Protein AF-A0A4R1R9Z3-F1 (afdb_monomer_lite)

Sequence (108 aa):
MARRTIGERLARLEAQKKTLQMRLGKQERAIDTRRKILIGALVLHRLEHEGGAPFARELAAWLRTELPKFLLRDADRGLFNDIFAPQGDDRAASDGADGATHHREANR

pLDDT: mean 80.14, std 17.83, range [43.44, 98.0]

Secondary structure (DSSP, 8-state):
-----HHHHHHHHHHHHHHHHHHHHHHHHHHHHHHHHHHHHHHHHHHHH-TTSHHHHHHHHHHHHHHHHH--SHHHHGGGHHHHS--GGGGSSSSSSS----------

Structure (mmCIF, N/CA/C/O backbone):
data_AF-A0A4R1R9Z3-F1
#
_entry.id   AF-A0A4R1R9Z3-F1
#
loop_
_atom_site.group_PDB
_atom_site.id
_atom_site.type_symbol
_atom_site.label_atom_id
_atom_site.label_alt_id
_atom_site.label_comp_id
_atom_site.label_asym_id
_atom_site.label_entity_id
_atom_site.label_seq_id
_atom_site.pdbx_PDB_ins_code
_atom_site.Cartn_x
_atom_site.Cartn_y
_atom_site.Cartn_z
_atom_site.occupancy
_atom_site.B_iso_or_equiv
_atom_site.auth_seq_id
_atom_site.auth_comp_id
_atom_site.auth_asym_id
_atom_site.auth_atom_id
_atom_site.pdbx_PDB_model_num
ATOM 1 N N . MET A 1 1 ? -40.899 7.803 34.892 1.00 49.72 1 MET A N 1
ATOM 2 C CA . MET A 1 1 ? -39.745 7.609 33.983 1.00 49.72 1 MET A CA 1
ATOM 3 C C . MET A 1 1 ? -38.639 6.900 34.751 1.00 49.72 1 MET A C 1
ATOM 5 O O . MET A 1 1 ? -37.992 7.532 35.576 1.00 49.72 1 MET A O 1
ATOM 9 N N . ALA A 1 2 ? -38.492 5.583 34.578 1.00 55.53 2 ALA A N 1
ATOM 10 C CA . ALA A 1 2 ? -37.537 4.788 35.351 1.00 55.53 2 ALA A CA 1
ATOM 11 C C . ALA A 1 2 ? -36.099 5.280 35.107 1.00 55.53 2 ALA A C 1
ATOM 13 O O . ALA A 1 2 ? -35.621 5.329 33.970 1.00 55.53 2 ALA A O 1
ATOM 14 N N . ARG A 1 3 ? -35.422 5.699 36.179 1.00 64.62 3 ARG A N 1
ATOM 15 C CA . ARG A 1 3 ? -34.025 6.136 36.145 1.00 64.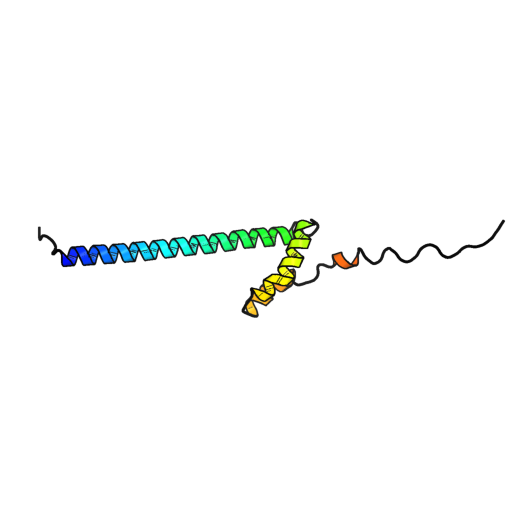62 3 ARG A CA 1
ATOM 16 C C . ARG A 1 3 ? -33.178 4.884 35.908 1.00 64.62 3 ARG A C 1
ATOM 18 O O . ARG A 1 3 ? -33.137 4.018 36.773 1.00 64.62 3 ARG A O 1
ATOM 25 N N . ARG A 1 4 ? -32.560 4.770 34.727 1.00 69.81 4 ARG A N 1
ATOM 26 C CA . ARG A 1 4 ? -31.685 3.633 34.387 1.00 69.81 4 ARG A CA 1
ATOM 27 C C . ARG A 1 4 ? -30.632 3.430 35.466 1.00 69.81 4 ARG A C 1
ATOM 29 O O . ARG A 1 4 ? -30.061 4.413 35.955 1.00 69.81 4 ARG A O 1
ATOM 36 N N . THR A 1 5 ? -30.367 2.172 35.798 1.00 84.56 5 THR A N 1
ATOM 37 C CA . THR A 1 5 ? -29.352 1.832 36.796 1.00 84.56 5 THR A CA 1
ATOM 38 C C . THR A 1 5 ? -27.972 2.264 36.290 1.00 84.56 5 THR A C 1
ATOM 40 O O . THR A 1 5 ? -27.738 2.419 35.086 1.00 84.56 5 THR A O 1
ATOM 43 N N . ILE A 1 6 ? -27.034 2.510 37.204 1.00 83.12 6 ILE A N 1
ATOM 44 C CA . ILE A 1 6 ? -25.674 2.930 36.833 1.00 83.12 6 ILE A CA 1
ATOM 45 C C . ILE A 1 6 ? -25.011 1.871 35.933 1.00 83.12 6 ILE A C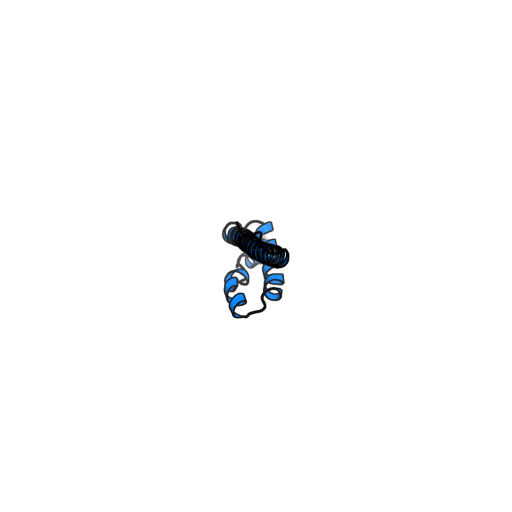 1
ATOM 47 O O . ILE A 1 6 ? -24.357 2.237 34.958 1.00 83.12 6 ILE A O 1
ATOM 51 N N . GLY A 1 7 ? -25.269 0.581 36.183 1.00 87.06 7 GLY A N 1
ATOM 52 C CA . GLY A 1 7 ? -24.776 -0.527 35.357 1.00 87.06 7 GLY A CA 1
ATOM 53 C C . GLY A 1 7 ? -25.282 -0.485 33.912 1.00 87.06 7 GLY A C 1
ATOM 54 O O . GLY A 1 7 ? -24.490 -0.598 32.981 1.00 87.06 7 GLY A O 1
ATOM 55 N N . GLU A 1 8 ? -26.573 -0.217 33.694 1.00 87.50 8 GLU A N 1
ATOM 56 C CA . GLU A 1 8 ? -27.135 -0.069 32.340 1.00 87.50 8 GLU A CA 1
ATOM 57 C C . GLU A 1 8 ? -26.540 1.126 31.585 1.00 87.50 8 GLU A C 1
ATOM 59 O O . GLU A 1 8 ? -26.348 1.083 30.366 1.00 87.50 8 GLU A O 1
ATOM 64 N N . ARG A 1 9 ? -26.247 2.221 32.298 1.00 87.19 9 ARG A N 1
ATOM 65 C CA . ARG A 1 9 ? -25.589 3.395 31.706 1.00 87.19 9 ARG A CA 1
ATOM 66 C C . ARG A 1 9 ? -24.140 3.082 31.335 1.00 87.19 9 ARG A C 1
ATOM 68 O O . ARG A 1 9 ? -23.721 3.483 30.250 1.00 87.19 9 ARG A O 1
ATOM 75 N N . LEU A 1 10 ? -23.417 2.344 32.178 1.00 91.81 10 LEU A N 1
ATOM 76 C CA . LEU A 1 10 ? -22.044 1.915 31.910 1.00 91.81 10 LEU A CA 1
ATOM 77 C C . LEU A 1 10 ? -21.982 1.002 30.676 1.00 91.81 10 LEU A C 1
ATOM 79 O O . LEU A 1 10 ? -21.260 1.297 29.727 1.00 91.81 10 LEU A O 1
ATOM 83 N N . ALA A 1 11 ? -22.838 -0.024 30.629 1.00 92.25 11 ALA A N 1
ATOM 84 C CA . ALA A 1 11 ? -22.925 -0.955 29.505 1.00 92.25 11 ALA A CA 1
ATOM 85 C C . ALA A 1 11 ? -23.254 -0.238 28.182 1.00 92.25 11 ALA A C 1
ATOM 87 O O . ALA A 1 11 ? -22.683 -0.541 27.132 1.00 92.25 11 ALA A O 1
ATOM 88 N N . ARG A 1 12 ? -24.137 0.772 28.222 1.00 91.56 12 ARG A N 1
ATOM 89 C CA . ARG A 1 12 ? -24.452 1.597 27.047 1.00 91.56 12 ARG A CA 1
ATOM 90 C C . ARG A 1 12 ? -23.247 2.406 26.568 1.00 91.56 12 ARG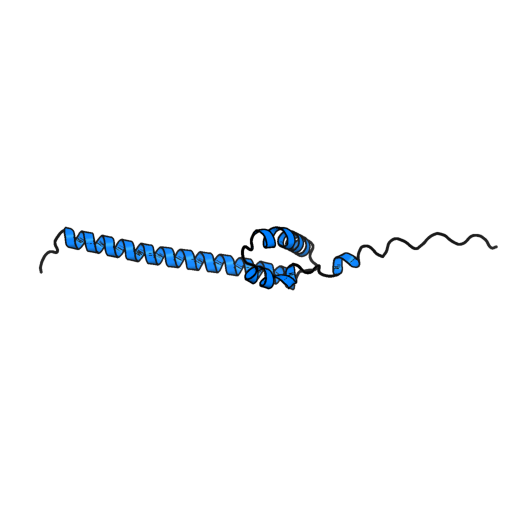 A C 1
ATOM 92 O O . ARG A 1 12 ? -23.022 2.479 25.361 1.00 91.56 12 ARG A O 1
ATOM 99 N N . LEU A 1 13 ? -22.500 3.026 27.480 1.00 95.12 13 LEU A N 1
ATOM 100 C CA . LEU A 1 13 ? -21.311 3.806 27.128 1.00 95.12 13 LEU A CA 1
ATOM 101 C C . LEU A 1 13 ? -20.211 2.914 26.545 1.00 95.12 13 LEU A C 1
ATOM 103 O O . LEU A 1 13 ? -19.599 3.278 25.543 1.00 95.12 13 LEU A O 1
ATOM 107 N N . GLU A 1 14 ? -20.009 1.718 27.095 1.00 94.38 14 GLU A N 1
ATOM 108 C CA . GLU A 1 14 ? -19.066 0.741 26.543 1.00 94.38 14 GLU A CA 1
ATOM 109 C C . GLU A 1 14 ? -19.466 0.274 25.141 1.00 94.38 14 GLU A C 1
ATOM 111 O O . GLU A 1 14 ? -18.625 0.229 24.239 1.00 94.38 14 GLU A O 1
ATOM 116 N N . ALA A 1 15 ? -20.751 -0.015 24.917 1.00 94.50 15 ALA A N 1
ATOM 117 C CA . ALA A 1 15 ? -21.261 -0.380 23.597 1.00 94.50 15 ALA A CA 1
ATOM 118 C C . ALA A 1 15 ? -21.081 0.758 22.574 1.00 94.50 15 ALA A C 1
ATOM 120 O O . ALA A 1 15 ? -20.681 0.522 21.428 1.00 94.50 15 ALA A O 1
ATOM 121 N N . GLN A 1 16 ? -21.319 2.006 22.989 1.00 94.25 16 GLN A N 1
ATOM 122 C CA . GLN A 1 16 ? -21.085 3.186 22.153 1.00 94.25 16 GLN A CA 1
ATOM 123 C C . GLN A 1 16 ? -19.600 3.366 21.831 1.00 94.25 16 GLN A C 1
ATOM 125 O O . GLN A 1 16 ? -19.257 3.555 20.664 1.00 94.25 16 GLN A O 1
ATOM 130 N N . LYS A 1 17 ? -18.711 3.227 22.823 1.00 96.06 17 LYS A N 1
ATOM 131 C CA . LYS A 1 17 ? -17.257 3.277 22.624 1.00 96.06 17 LYS A CA 1
ATOM 132 C C . LYS A 1 17 ? -16.798 2.226 21.616 1.00 96.06 17 LYS A C 1
ATOM 134 O O . LYS A 1 17 ? -16.129 2.580 20.649 1.00 96.06 17 LYS A O 1
ATOM 139 N N . LYS A 1 18 ? -17.203 0.962 21.789 1.00 95.88 18 LYS A N 1
ATOM 140 C CA . LYS A 1 18 ? -16.869 -0.127 20.852 1.00 95.88 18 LYS A CA 1
ATOM 141 C C . LYS A 1 18 ? -17.344 0.193 19.434 1.00 95.88 18 LYS A C 1
ATOM 143 O O . LYS A 1 18 ? -16.598 0.020 18.476 1.00 95.88 18 LYS A O 1
ATOM 148 N N . THR A 1 19 ? -18.557 0.728 19.297 1.00 95.88 19 THR A N 1
ATOM 149 C CA . THR A 1 19 ? -19.109 1.129 17.993 1.00 95.88 19 THR A CA 1
ATOM 150 C C . THR A 1 19 ? -18.277 2.224 17.328 1.00 95.88 19 THR A C 1
ATOM 152 O O . THR A 1 19 ? -17.966 2.125 16.141 1.00 95.88 19 THR A O 1
ATOM 155 N N . LEU A 1 20 ? -17.891 3.258 18.079 1.00 96.38 20 LEU A N 1
ATOM 156 C CA . LEU A 1 20 ? -17.054 4.342 17.564 1.00 96.38 20 LEU A CA 1
ATOM 157 C C . LEU A 1 20 ? -15.657 3.844 17.176 1.00 96.38 20 LEU A C 1
ATOM 159 O O . LEU A 1 20 ? -15.180 4.188 16.100 1.00 96.38 20 LEU A O 1
ATOM 163 N N . GLN A 1 21 ? -15.046 2.974 17.982 1.00 96.12 21 GLN A N 1
ATOM 164 C CA . GLN A 1 21 ? -13.745 2.371 17.675 1.00 96.12 21 GLN A CA 1
ATOM 165 C C . GLN A 1 21 ? -13.785 1.532 16.392 1.00 96.12 21 GLN A C 1
ATOM 167 O O . GLN A 1 21 ? -12.903 1.657 15.546 1.00 96.12 21 GLN A O 1
ATOM 172 N N . MET A 1 22 ? -14.834 0.727 16.194 1.00 96.69 22 MET A N 1
ATOM 173 C CA . MET A 1 22 ? -15.003 -0.038 14.954 1.00 96.69 22 MET A CA 1
ATOM 174 C C . MET A 1 22 ? -15.153 0.870 13.729 1.00 96.69 22 MET A C 1
ATOM 176 O O . MET A 1 22 ? -14.594 0.580 12.669 1.00 96.69 22 MET A O 1
ATOM 180 N N . ARG A 1 23 ? -15.899 1.975 13.861 1.00 96.31 23 ARG A N 1
ATOM 181 C CA . ARG A 1 23 ? -16.067 2.960 12.782 1.00 96.31 23 ARG A CA 1
ATOM 182 C C . ARG A 1 23 ? -14.754 3.660 12.450 1.00 96.31 23 ARG A C 1
ATOM 184 O O . ARG A 1 23 ? -14.429 3.762 11.271 1.00 96.31 23 ARG A O 1
ATOM 191 N N . LEU A 1 24 ? -14.002 4.070 13.469 1.00 96.62 24 LEU A N 1
ATOM 192 C CA . LEU A 1 24 ? -12.689 4.682 13.296 1.00 96.62 24 LEU A CA 1
ATOM 193 C C . LEU A 1 24 ? -11.732 3.725 12.576 1.00 96.62 24 LEU A C 1
ATOM 195 O O . LEU A 1 24 ? -11.217 4.069 11.520 1.00 96.62 24 LEU A O 1
ATOM 199 N N . GLY A 1 25 ? -11.615 2.477 13.041 1.00 96.62 25 GLY A N 1
ATOM 200 C CA . GLY A 1 25 ? -10.754 1.487 12.389 1.00 96.62 25 GLY A CA 1
ATOM 201 C C . GLY A 1 25 ? -11.165 1.175 10.943 1.00 96.62 25 GLY A C 1
ATOM 202 O O . GLY A 1 25 ? -10.319 0.890 10.097 1.00 96.62 25 GLY A O 1
ATOM 203 N N . LYS A 1 26 ? -12.463 1.253 10.610 1.00 96.44 26 LYS A N 1
ATOM 204 C CA . LYS A 1 26 ? -12.926 1.145 9.215 1.00 96.44 26 LYS A CA 1
ATOM 205 C C . LYS A 1 26 ? -12.476 2.346 8.379 1.00 96.44 26 LYS A C 1
ATOM 207 O O . LYS A 1 26 ? -12.059 2.155 7.240 1.00 96.44 26 LYS A O 1
ATOM 212 N N . GLN A 1 27 ? -12.569 3.556 8.927 1.00 96.50 27 GLN A N 1
ATOM 213 C CA . GLN A 1 27 ? -12.139 4.778 8.252 1.00 96.50 27 GLN A CA 1
ATOM 214 C C . GLN A 1 27 ? -10.626 4.783 8.015 1.00 96.50 27 GLN A C 1
ATOM 216 O O . GLN A 1 27 ? -10.194 5.073 6.904 1.00 96.50 27 GLN A O 1
ATOM 221 N N . GLU A 1 28 ? -9.836 4.395 9.013 1.00 97.25 28 GLU A N 1
ATOM 222 C CA . GLU A 1 28 ? -8.377 4.296 8.906 1.00 97.25 28 GLU A CA 1
ATOM 223 C C . GLU A 1 28 ? -7.962 3.319 7.806 1.00 97.25 28 GLU A C 1
ATOM 225 O O . GLU A 1 28 ? -7.166 3.676 6.941 1.00 97.25 28 GLU A O 1
ATOM 230 N N . ARG A 1 29 ? -8.571 2.124 7.758 1.00 96.44 29 ARG A N 1
ATOM 231 C CA . ARG A 1 29 ? -8.326 1.165 6.669 1.00 96.44 29 ARG A CA 1
ATOM 232 C C . ARG A 1 29 ? -8.725 1.722 5.305 1.00 96.44 29 ARG A C 1
ATOM 234 O O . ARG A 1 29 ? -7.983 1.546 4.348 1.00 96.44 29 ARG A O 1
ATOM 241 N N . ALA A 1 30 ? -9.860 2.416 5.203 1.00 97.00 30 ALA A N 1
ATOM 242 C CA . ALA A 1 30 ? -10.287 3.024 3.943 1.00 97.00 30 ALA A CA 1
ATOM 243 C C . ALA A 1 30 ? -9.304 4.106 3.459 1.00 97.00 30 ALA A C 1
ATOM 245 O O . ALA A 1 30 ? -8.995 4.173 2.269 1.00 97.00 30 ALA A O 1
ATOM 246 N N . ILE A 1 31 ? -8.789 4.929 4.377 1.00 96.25 31 ILE A N 1
ATOM 247 C CA . ILE A 1 31 ? -7.775 5.947 4.080 1.00 96.25 31 ILE A CA 1
ATOM 248 C C . ILE A 1 31 ? -6.462 5.285 3.655 1.00 96.25 31 ILE A C 1
ATOM 250 O O . ILE A 1 31 ? -5.893 5.679 2.639 1.00 96.25 31 ILE A O 1
ATOM 254 N N . ASP A 1 32 ? -6.003 4.268 4.384 1.00 97.81 32 ASP A N 1
ATOM 255 C CA . ASP A 1 32 ? -4.776 3.531 4.073 1.00 97.81 32 ASP A CA 1
ATOM 256 C C . ASP A 1 32 ? -4.848 2.860 2.693 1.00 97.81 32 ASP A C 1
ATOM 258 O O . ASP A 1 32 ? -3.963 3.056 1.858 1.00 97.81 32 ASP A O 1
ATOM 262 N N . THR A 1 33 ? -5.949 2.162 2.394 1.00 97.69 33 THR A N 1
ATOM 263 C CA . THR A 1 33 ? -6.196 1.583 1.068 1.00 97.69 33 THR A CA 1
ATOM 264 C C . THR A 1 33 ? -6.185 2.658 -0.016 1.00 97.69 33 THR A C 1
ATOM 266 O O . THR A 1 33 ? -5.503 2.496 -1.027 1.00 97.69 33 THR A O 1
ATOM 269 N N . ARG A 1 34 ? -6.876 3.789 0.193 1.00 97.25 34 ARG A N 1
ATOM 270 C CA . ARG A 1 34 ? -6.906 4.883 -0.788 1.00 97.25 34 ARG A CA 1
ATOM 271 C C . ARG A 1 34 ? -5.515 5.469 -1.027 1.00 97.25 34 ARG A C 1
ATOM 273 O O . ARG A 1 34 ? -5.154 5.706 -2.174 1.00 97.25 34 ARG A O 1
ATOM 280 N N . ARG A 1 35 ? -4.725 5.675 0.029 1.00 98.00 35 ARG A N 1
ATOM 281 C CA . ARG A 1 35 ? -3.352 6.184 -0.074 1.00 98.00 35 ARG A CA 1
ATOM 282 C C . ARG A 1 35 ? -2.468 5.236 -0.883 1.00 98.00 35 ARG A C 1
ATOM 284 O O . ARG A 1 35 ? -1.775 5.693 -1.787 1.00 98.00 35 ARG A O 1
ATOM 291 N N . LYS A 1 36 ? -2.520 3.934 -0.589 1.00 96.50 36 LYS A N 1
ATOM 292 C CA . LYS A 1 36 ? -1.745 2.908 -1.303 1.00 96.50 36 LYS A CA 1
ATOM 293 C C . LYS A 1 36 ? -2.113 2.847 -2.785 1.00 96.50 36 LYS A C 1
ATOM 295 O O . LYS A 1 36 ? -1.218 2.856 -3.623 1.00 96.50 36 LYS A O 1
ATOM 300 N N . ILE A 1 37 ? -3.409 2.867 -3.102 1.00 96.69 37 ILE A N 1
ATOM 301 C CA . ILE A 1 37 ? -3.898 2.861 -4.488 1.00 96.69 37 ILE A CA 1
ATOM 302 C C . ILE A 1 37 ? -3.427 4.103 -5.245 1.00 96.69 37 ILE A C 1
ATOM 304 O O . ILE A 1 37 ? -2.913 3.973 -6.349 1.00 96.69 37 ILE A O 1
ATOM 308 N N . LEU A 1 38 ? -3.573 5.299 -4.664 1.00 97.19 38 LEU A N 1
ATOM 309 C CA . LEU A 1 38 ? -3.197 6.545 -5.342 1.00 97.19 38 LEU A CA 1
ATOM 310 C C . LEU A 1 38 ? -1.693 6.625 -5.619 1.00 97.19 38 LEU A C 1
ATOM 312 O O . LEU A 1 38 ? -1.299 7.036 -6.706 1.00 97.19 38 LEU A O 1
ATOM 316 N N . ILE A 1 39 ? -0.860 6.211 -4.659 1.00 96.31 39 ILE A N 1
ATOM 317 C CA . ILE A 1 39 ? 0.594 6.160 -4.858 1.00 96.31 39 ILE A CA 1
ATOM 318 C C . ILE A 1 39 ? 0.941 5.138 -5.944 1.00 96.31 39 ILE A C 1
ATOM 320 O O . ILE A 1 39 ? 1.705 5.460 -6.849 1.00 96.31 39 ILE A O 1
ATOM 324 N N . GLY A 1 40 ? 0.354 3.939 -5.893 1.00 93.50 40 GLY A N 1
ATOM 325 C CA . GLY A 1 40 ? 0.574 2.911 -6.910 1.00 93.50 40 GLY A CA 1
ATOM 326 C C . GLY A 1 40 ? 0.188 3.386 -8.312 1.00 93.50 40 GLY A C 1
ATOM 327 O O . GLY A 1 40 ? 0.993 3.291 -9.230 1.00 93.50 40 GLY A O 1
ATOM 328 N N . ALA A 1 41 ? -1.000 3.976 -8.464 1.00 94.56 41 ALA A N 1
ATOM 329 C CA . ALA A 1 41 ? -1.480 4.500 -9.742 1.00 94.56 41 ALA A CA 1
ATOM 330 C C . ALA A 1 41 ? -0.570 5.603 -10.307 1.00 94.56 41 ALA A C 1
ATOM 332 O O . ALA A 1 41 ? -0.290 5.609 -11.502 1.00 94.56 41 ALA A O 1
ATOM 333 N N . LEU A 1 42 ? -0.068 6.506 -9.455 1.00 93.38 42 LEU A N 1
ATOM 334 C CA . LEU A 1 42 ? 0.880 7.542 -9.870 1.00 93.38 42 LEU A CA 1
ATOM 335 C C . LEU A 1 42 ? 2.192 6.940 -10.391 1.00 93.38 42 LEU A C 1
ATOM 337 O O . LEU A 1 42 ? 2.703 7.381 -11.418 1.00 93.38 42 LEU A O 1
ATOM 341 N N . VAL A 1 43 ? 2.737 5.946 -9.684 1.00 91.81 43 VAL A N 1
ATOM 342 C CA . VAL A 1 43 ? 3.980 5.272 -10.083 1.00 91.81 43 VAL A CA 1
ATOM 343 C C . VAL A 1 43 ? 3.799 4.553 -11.418 1.00 91.81 43 VAL A C 1
ATOM 345 O O . VAL A 1 43 ? 4.617 4.749 -12.312 1.00 91.81 43 VAL A O 1
ATOM 348 N N . LEU A 1 44 ? 2.716 3.788 -11.584 1.00 90.00 44 LEU A N 1
ATOM 349 C CA . LEU A 1 44 ? 2.419 3.089 -12.839 1.00 90.00 44 LEU A CA 1
ATOM 350 C C . LEU A 1 44 ? 2.276 4.070 -14.007 1.00 90.00 44 LEU A C 1
ATOM 352 O O . LEU A 1 44 ? 2.954 3.922 -15.018 1.00 90.00 44 LEU A O 1
ATOM 356 N N . HIS A 1 45 ? 1.501 5.142 -13.820 1.00 90.12 45 HIS A N 1
ATOM 357 C CA . HIS A 1 45 ? 1.343 6.185 -14.832 1.00 90.12 45 HIS A CA 1
ATOM 358 C C . HIS A 1 45 ? 2.693 6.789 -15.253 1.00 90.12 45 HIS A C 1
ATOM 360 O O . HIS A 1 45 ? 2.924 7.023 -16.439 1.00 90.12 45 HIS A O 1
ATOM 366 N N . ARG A 1 46 ? 3.599 7.034 -14.295 1.00 88.25 46 ARG A N 1
ATOM 367 C CA . ARG A 1 46 ? 4.946 7.565 -14.560 1.00 88.25 46 ARG A CA 1
ATOM 368 C C . ARG A 1 46 ? 5.778 6.600 -15.407 1.00 88.25 46 ARG A C 1
ATOM 370 O O . ARG A 1 46 ? 6.444 7.041 -16.337 1.00 88.25 46 ARG A O 1
ATOM 377 N N . LEU A 1 47 ? 5.743 5.307 -15.088 1.00 86.00 47 LEU A N 1
ATOM 378 C CA . LEU A 1 47 ? 6.481 4.282 -15.831 1.00 86.00 47 LEU A CA 1
ATOM 379 C C . LEU A 1 47 ? 5.966 4.136 -17.268 1.00 86.00 47 LEU A C 1
ATOM 381 O O . LEU A 1 47 ? 6.768 3.978 -18.182 1.00 86.00 47 LEU A O 1
ATOM 385 N N . GLU A 1 48 ? 4.650 4.229 -17.462 1.00 85.31 48 GLU A N 1
ATOM 386 C CA . GLU A 1 48 ? 4.007 4.118 -18.776 1.00 85.31 48 GLU A CA 1
ATOM 387 C C . GLU A 1 48 ? 4.256 5.344 -19.668 1.00 85.31 48 GLU A C 1
ATOM 389 O O . GLU A 1 48 ? 4.582 5.197 -20.843 1.00 85.31 48 GLU A O 1
ATOM 394 N N . HIS A 1 49 ? 4.107 6.557 -19.126 1.00 81.44 49 HIS A N 1
ATOM 395 C CA . HIS A 1 49 ? 4.051 7.784 -19.935 1.00 81.44 49 HIS A CA 1
ATOM 396 C C . HIS A 1 49 ? 5.368 8.565 -19.960 1.00 81.44 49 HIS A C 1
ATOM 398 O O . HIS A 1 49 ? 5.576 9.394 -20.843 1.00 81.44 49 HIS A O 1
ATOM 404 N N . GLU A 1 50 ? 6.264 8.322 -19.002 1.00 77.88 50 GLU A N 1
ATOM 405 C CA . GLU A 1 50 ? 7.527 9.051 -18.874 1.00 77.88 50 GLU A CA 1
ATOM 406 C C . GLU A 1 50 ? 8.756 8.137 -18.949 1.00 77.88 50 GLU A C 1
ATOM 408 O O . GLU A 1 50 ? 9.830 8.546 -18.521 1.00 77.88 50 GLU A O 1
ATOM 413 N N . GLY A 1 51 ? 8.648 6.925 -19.510 1.00 64.56 51 GLY A N 1
ATOM 414 C CA . GLY A 1 51 ? 9.736 5.928 -19.547 1.00 64.56 51 GLY A CA 1
ATOM 415 C C . GLY A 1 51 ? 11.075 6.424 -20.130 1.00 64.56 51 GLY A C 1
ATOM 416 O O . GLY A 1 51 ? 12.137 5.922 -19.767 1.00 64.56 51 GLY A O 1
ATOM 417 N N . GLY A 1 52 ? 11.051 7.471 -20.962 1.00 67.12 52 GLY A N 1
ATOM 418 C CA . GLY A 1 52 ? 12.245 8.140 -21.496 1.00 67.12 52 GLY A CA 1
ATOM 419 C C . GLY A 1 52 ? 12.892 9.185 -20.570 1.00 67.12 52 GLY A C 1
ATOM 420 O O . GLY A 1 52 ? 13.989 9.668 -20.867 1.00 67.12 52 GLY A O 1
ATOM 421 N N . ALA A 1 53 ? 12.262 9.551 -19.453 1.00 81.50 53 ALA A N 1
ATOM 422 C CA . ALA A 1 53 ? 12.808 10.499 -18.487 1.00 81.50 53 ALA A CA 1
ATOM 423 C C . ALA A 1 53 ? 13.825 9.807 -17.553 1.00 81.50 53 ALA A C 1
ATOM 425 O O . ALA A 1 53 ? 13.562 8.694 -17.089 1.00 81.50 53 ALA A O 1
ATOM 426 N N . PRO A 1 54 ? 14.956 10.457 -17.201 1.00 83.00 54 PRO A N 1
ATOM 427 C CA . PRO A 1 54 ? 15.986 9.863 -16.339 1.00 83.00 54 PRO A CA 1
ATOM 428 C C . PRO A 1 54 ? 15.434 9.292 -15.027 1.00 83.00 54 PRO A C 1
ATOM 430 O O . PRO A 1 54 ? 15.710 8.148 -14.679 1.00 83.00 54 PRO A O 1
ATOM 433 N N . PHE A 1 55 ? 14.556 10.047 -14.363 1.00 83.62 55 PHE A N 1
ATOM 434 C CA . PHE A 1 55 ? 13.930 9.623 -13.113 1.00 83.62 55 PHE A CA 1
ATOM 435 C C . PHE A 1 55 ? 13.034 8.383 -13.273 1.00 83.62 55 PHE A C 1
ATOM 437 O O . PHE A 1 55 ? 13.019 7.522 -12.399 1.00 83.62 55 PHE A O 1
ATOM 444 N N . ALA A 1 56 ? 12.296 8.257 -14.381 1.00 85.00 56 ALA A N 1
ATOM 445 C CA . ALA A 1 56 ? 11.437 7.096 -14.611 1.00 85.00 56 ALA A CA 1
ATOM 446 C C . ALA A 1 56 ? 12.262 5.820 -14.838 1.00 85.00 56 ALA A C 1
ATOM 448 O O . ALA A 1 56 ? 11.891 4.760 -14.336 1.00 85.00 56 ALA A O 1
ATOM 449 N N . ARG A 1 57 ? 13.414 5.927 -15.518 1.00 85.38 57 ARG A N 1
ATOM 450 C CA . ARG A 1 57 ? 14.360 4.812 -15.682 1.00 85.38 57 ARG A CA 1
ATOM 451 C C . ARG A 1 57 ? 14.973 4.374 -14.355 1.00 85.38 57 ARG A C 1
ATOM 453 O O . ARG A 1 57 ? 14.980 3.180 -14.060 1.00 85.38 57 ARG A O 1
ATOM 460 N N . GLU A 1 58 ? 15.441 5.321 -13.543 1.00 88.81 58 GLU A N 1
ATOM 461 C CA . GLU A 1 58 ? 15.979 5.035 -12.205 1.00 88.81 58 GLU A CA 1
ATOM 462 C C . GLU A 1 58 ? 14.924 4.382 -11.305 1.00 88.81 58 GLU A C 1
ATOM 464 O O . GLU A 1 58 ? 15.193 3.373 -10.650 1.00 88.81 58 GLU A O 1
ATOM 469 N N . LEU A 1 59 ? 13.694 4.903 -11.330 1.00 89.75 59 LEU A N 1
ATOM 470 C CA . LEU A 1 59 ? 12.568 4.342 -10.592 1.00 89.75 59 LEU A CA 1
ATOM 471 C C . LEU A 1 59 ? 12.232 2.919 -11.055 1.00 89.75 59 LEU A C 1
ATOM 473 O O . LEU A 1 59 ? 12.014 2.043 -10.219 1.00 89.75 59 LEU A O 1
ATOM 477 N N . ALA A 1 60 ? 12.223 2.666 -12.367 1.00 87.94 60 ALA A N 1
ATOM 478 C CA . ALA A 1 60 ? 12.007 1.333 -12.920 1.00 87.94 60 ALA A CA 1
ATOM 479 C C . ALA A 1 60 ? 13.104 0.355 -12.474 1.00 87.94 60 ALA A C 1
ATOM 481 O O . ALA A 1 60 ? 12.803 -0.752 -12.030 1.00 87.94 60 ALA A O 1
ATOM 482 N N . ALA A 1 61 ? 14.376 0.760 -12.540 1.00 89.56 61 ALA A N 1
ATOM 483 C CA . ALA A 1 61 ? 15.504 -0.056 -12.094 1.00 89.56 61 ALA A CA 1
ATOM 484 C C . ALA A 1 61 ? 15.419 -0.389 -10.594 1.00 89.56 61 ALA A C 1
ATOM 486 O O . ALA A 1 61 ? 15.602 -1.543 -10.192 1.00 89.56 61 ALA A O 1
ATOM 487 N N . TRP A 1 62 ? 15.069 0.602 -9.770 1.00 92.31 62 TRP A N 1
ATOM 488 C CA . TRP A 1 62 ? 14.841 0.404 -8.342 1.00 92.31 62 TRP A CA 1
ATOM 489 C C . TRP A 1 62 ? 13.673 -0.561 -8.078 1.00 92.31 62 TRP A C 1
ATOM 491 O O . TRP A 1 62 ? 13.824 -1.512 -7.308 1.00 92.31 62 TRP A O 1
ATOM 501 N N . LEU A 1 63 ? 12.539 -0.400 -8.772 1.00 91.25 63 LEU A N 1
ATOM 502 C CA . LEU A 1 63 ? 11.374 -1.282 -8.633 1.00 91.25 63 LEU A CA 1
ATOM 503 C C . LEU A 1 63 ? 11.682 -2.727 -9.023 1.00 91.25 63 LEU A C 1
ATOM 505 O O . LEU A 1 63 ? 11.283 -3.636 -8.302 1.00 91.25 63 LEU A O 1
ATOM 509 N N . ARG A 1 64 ? 12.437 -2.963 -10.100 1.00 89.75 64 ARG A N 1
ATOM 510 C CA . ARG A 1 64 ? 12.865 -4.321 -10.482 1.00 89.75 64 ARG A CA 1
ATOM 511 C C . ARG A 1 64 ? 13.679 -5.014 -9.388 1.00 89.75 64 ARG A C 1
ATOM 513 O O . ARG A 1 64 ? 13.651 -6.236 -9.300 1.00 89.75 64 ARG A O 1
ATOM 520 N N . THR A 1 65 ? 14.371 -4.246 -8.548 1.00 90.44 65 THR A N 1
ATOM 521 C CA . THR A 1 65 ? 15.201 -4.774 -7.459 1.00 90.44 65 THR A CA 1
ATOM 522 C C . THR A 1 65 ? 14.403 -4.978 -6.170 1.00 90.44 65 THR A C 1
ATOM 524 O O . THR A 1 65 ? 14.555 -6.003 -5.506 1.00 90.44 65 THR A O 1
ATOM 527 N N . GLU A 1 66 ? 13.552 -4.020 -5.797 1.00 91.88 66 GLU A N 1
ATOM 528 C CA . GLU A 1 66 ? 12.854 -4.030 -4.505 1.00 91.88 66 GLU A CA 1
ATOM 529 C C . GLU A 1 66 ? 11.478 -4.701 -4.550 1.00 91.88 66 GLU A C 1
ATOM 531 O O . GLU A 1 66 ? 11.109 -5.418 -3.617 1.00 91.88 66 GLU A O 1
ATOM 536 N N . LEU A 1 67 ? 10.718 -4.534 -5.636 1.00 90.12 67 LEU A N 1
ATOM 537 C CA . LEU A 1 67 ? 9.361 -5.071 -5.744 1.00 90.12 67 LEU A CA 1
ATOM 538 C C . LEU A 1 67 ? 9.318 -6.608 -5.600 1.00 90.12 67 LEU A C 1
ATOM 540 O O . LEU A 1 67 ? 8.474 -7.088 -4.844 1.00 90.12 67 LEU A O 1
ATOM 544 N N . PRO A 1 68 ? 10.240 -7.405 -6.182 1.00 88.12 68 PRO A N 1
ATOM 545 C CA . PRO A 1 68 ? 10.250 -8.855 -5.968 1.00 88.12 68 PRO A CA 1
ATOM 546 C C . PRO A 1 68 ? 10.476 -9.268 -4.509 1.00 88.12 68 PRO A C 1
ATOM 548 O O . PRO A 1 68 ? 9.960 -10.299 -4.087 1.00 88.12 68 PRO A O 1
ATOM 551 N N . LYS A 1 69 ? 11.221 -8.469 -3.730 1.00 90.56 69 LYS A N 1
ATOM 552 C CA . LYS A 1 69 ? 11.464 -8.710 -2.295 1.00 90.56 69 LYS A CA 1
ATOM 553 C C . LYS A 1 69 ? 10.225 -8.396 -1.456 1.00 90.56 69 LYS A C 1
ATOM 555 O O . LYS A 1 69 ? 10.025 -8.988 -0.399 1.00 90.56 69 LYS A O 1
ATOM 560 N N . PHE A 1 70 ? 9.407 -7.454 -1.923 1.00 89.44 70 PHE A N 1
ATOM 561 C CA . PHE A 1 70 ? 8.166 -7.051 -1.270 1.00 89.44 70 PHE A CA 1
ATOM 562 C C . PHE A 1 70 ? 7.003 -8.014 -1.560 1.00 89.44 70 PHE A C 1
ATOM 564 O O . PHE A 1 70 ? 6.137 -8.224 -0.709 1.00 89.44 70 PHE A O 1
ATOM 571 N N . LEU A 1 71 ? 6.968 -8.611 -2.753 1.00 90.12 71 LEU A N 1
ATOM 572 C CA . LEU A 1 71 ? 5.904 -9.523 -3.165 1.00 90.12 71 LEU A CA 1
ATOM 573 C C . LEU A 1 71 ? 6.106 -10.915 -2.562 1.00 90.12 71 LEU A C 1
ATOM 575 O O . LEU A 1 71 ? 7.030 -11.645 -2.914 1.00 90.12 71 LEU A O 1
ATOM 579 N N . LEU A 1 72 ? 5.193 -11.311 -1.677 1.00 87.88 72 LEU A N 1
ATOM 580 C CA . LEU A 1 72 ? 5.250 -12.606 -0.993 1.00 87.88 72 LEU A CA 1
ATOM 581 C C . LEU A 1 72 ? 4.692 -13.754 -1.850 1.00 87.88 72 LEU A C 1
ATOM 583 O O . LEU A 1 72 ? 5.179 -14.879 -1.757 1.00 87.88 72 LEU A O 1
ATOM 587 N N . ARG A 1 73 ? 3.678 -13.488 -2.683 1.00 91.75 73 ARG A N 1
ATOM 588 C CA . ARG A 1 73 ? 2.950 -14.510 -3.454 1.00 91.75 73 ARG A CA 1
ATOM 589 C C . ARG A 1 73 ? 3.339 -14.493 -4.928 1.00 91.75 73 ARG A C 1
ATOM 591 O O . ARG A 1 73 ? 3.447 -13.427 -5.526 1.00 91.75 73 ARG A O 1
ATOM 598 N N . ASP A 1 74 ? 3.434 -15.674 -5.537 1.00 82.19 74 ASP A N 1
ATOM 599 C CA . ASP A 1 74 ? 3.691 -15.815 -6.980 1.00 82.19 74 ASP A CA 1
ATOM 600 C C . ASP A 1 74 ? 2.598 -15.191 -7.850 1.00 82.19 74 ASP A C 1
ATOM 602 O O . ASP A 1 74 ? 2.900 -14.571 -8.866 1.00 82.19 74 ASP A O 1
ATOM 606 N N . ALA A 1 75 ? 1.335 -15.297 -7.425 1.00 86.50 75 ALA A N 1
ATOM 607 C CA . ALA A 1 75 ? 0.216 -14.672 -8.127 1.00 86.50 75 ALA A CA 1
ATOM 608 C C . ALA A 1 75 ? 0.384 -13.147 -8.227 1.00 86.50 75 ALA A C 1
ATOM 610 O O . ALA A 1 75 ? 0.099 -12.569 -9.271 1.00 86.50 75 ALA A O 1
ATOM 611 N N . ASP A 1 76 ? 0.905 -12.516 -7.170 1.00 87.94 76 ASP A N 1
ATOM 612 C CA . ASP A 1 76 ? 1.127 -11.071 -7.148 1.00 87.94 76 ASP A CA 1
ATOM 613 C C . ASP A 1 76 ? 2.344 -10.694 -8.006 1.00 87.94 76 ASP A C 1
ATOM 615 O O . ASP A 1 76 ? 2.320 -9.664 -8.670 1.00 87.94 76 ASP A O 1
ATOM 619 N N . ARG A 1 77 ? 3.387 -11.542 -8.056 1.00 85.19 77 ARG A N 1
ATOM 620 C CA . ARG A 1 77 ? 4.549 -11.353 -8.949 1.00 85.19 77 ARG A CA 1
ATOM 621 C C . ARG A 1 77 ? 4.138 -11.287 -10.418 1.00 85.19 77 ARG A C 1
ATOM 623 O O . ARG A 1 77 ? 4.616 -10.414 -11.136 1.00 85.19 77 ARG A O 1
ATOM 630 N N . GLY A 1 78 ? 3.217 -12.154 -10.839 1.00 84.25 78 GLY A N 1
ATOM 631 C CA . GLY A 1 78 ? 2.732 -12.194 -12.220 1.00 84.25 78 GLY A CA 1
ATOM 632 C C . GLY A 1 78 ? 2.053 -10.904 -12.697 1.00 84.25 78 GLY A C 1
ATOM 633 O O . GLY A 1 78 ? 2.026 -10.654 -13.899 1.00 84.25 78 GLY A O 1
ATOM 634 N N . LEU A 1 79 ? 1.552 -10.068 -11.778 1.00 88.06 79 LEU A N 1
ATOM 635 C CA . LEU A 1 79 ? 0.899 -8.795 -12.108 1.00 88.06 79 LEU A CA 1
ATOM 636 C C . LEU A 1 79 ? 1.872 -7.706 -12.589 1.00 88.06 79 LEU A C 1
ATOM 638 O O . LEU A 1 79 ? 1.405 -6.715 -13.134 1.00 88.06 79 LEU A O 1
ATOM 642 N N . PHE A 1 80 ? 3.184 -7.874 -12.383 1.00 87.75 80 PHE A N 1
ATOM 643 C CA . PHE A 1 80 ? 4.204 -6.847 -12.662 1.00 87.75 80 PHE A CA 1
ATOM 644 C C . PHE A 1 80 ? 5.271 -7.305 -13.674 1.00 87.75 80 PHE A C 1
ATOM 646 O O . PHE A 1 80 ? 6.372 -6.753 -13.730 1.00 87.75 80 PHE A O 1
ATOM 653 N N . ASN A 1 81 ? 4.984 -8.349 -14.460 1.00 84.19 81 ASN A N 1
ATOM 654 C CA . ASN A 1 81 ? 5.924 -8.906 -15.444 1.00 84.19 81 ASN A CA 1
ATOM 655 C C . ASN A 1 81 ? 6.366 -7.889 -16.510 1.00 84.19 81 ASN A C 1
ATOM 657 O O . ASN A 1 81 ? 7.499 -7.938 -16.983 1.00 84.19 81 ASN A O 1
ATOM 661 N N . ASP A 1 82 ? 5.484 -6.962 -16.862 1.00 82.25 82 ASP A N 1
ATOM 662 C CA . ASP A 1 82 ? 5.728 -5.820 -17.742 1.00 82.25 82 ASP A CA 1
ATOM 663 C C . ASP A 1 82 ? 6.796 -4.862 -17.189 1.00 82.25 82 ASP A C 1
ATOM 665 O O . ASP A 1 82 ? 7.645 -4.379 -17.938 1.00 82.25 82 ASP A O 1
ATOM 669 N N . ILE A 1 83 ? 6.815 -4.648 -15.870 1.00 81.06 83 ILE A N 1
ATOM 670 C CA . ILE A 1 83 ? 7.835 -3.838 -15.191 1.00 81.06 83 ILE A CA 1
ATOM 671 C C . ILE A 1 83 ? 9.162 -4.601 -15.114 1.00 81.06 83 ILE A C 1
ATOM 673 O O . ILE A 1 83 ? 10.233 -4.006 -15.260 1.00 81.06 83 ILE A O 1
ATOM 677 N N . PHE A 1 84 ? 9.119 -5.920 -14.902 1.00 75.19 84 PHE A N 1
ATOM 678 C CA . PHE A 1 84 ? 10.320 -6.758 -14.820 1.00 75.19 84 PHE A CA 1
ATOM 679 C C . PHE A 1 84 ? 11.012 -6.977 -16.164 1.00 75.19 84 PHE A C 1
ATOM 681 O O . PHE A 1 84 ? 12.223 -7.203 -16.185 1.00 75.19 84 PHE A O 1
ATOM 688 N N . ALA A 1 85 ? 10.288 -6.870 -17.279 1.00 70.75 85 ALA A N 1
ATOM 689 C CA . ALA A 1 85 ? 10.898 -6.942 -18.593 1.00 70.75 85 ALA A CA 1
ATOM 690 C C . ALA A 1 85 ? 11.902 -5.781 -18.782 1.00 70.75 85 ALA A C 1
ATOM 692 O O . ALA A 1 85 ? 11.582 -4.617 -18.495 1.00 70.75 85 ALA A O 1
ATOM 693 N N . PRO A 1 86 ? 13.131 -6.058 -19.253 1.00 61.44 86 PRO A N 1
ATOM 694 C CA . PRO A 1 86 ? 14.033 -4.999 -19.675 1.00 61.44 86 PRO A CA 1
ATOM 695 C C . PRO A 1 86 ? 13.390 -4.288 -20.868 1.00 61.44 86 PRO A C 1
ATOM 697 O O . PRO A 1 86 ? 13.180 -4.893 -21.921 1.00 61.44 86 PRO A O 1
ATOM 700 N N . GLN A 1 87 ? 13.040 -3.013 -20.693 1.00 59.72 87 GLN A N 1
ATOM 701 C CA . GLN A 1 87 ? 12.615 -2.182 -21.815 1.00 59.72 87 GLN A CA 1
ATOM 702 C C . GLN A 1 87 ? 13.825 -2.043 -22.744 1.00 59.72 87 GLN A C 1
ATOM 704 O O . GLN A 1 87 ? 14.912 -1.694 -22.292 1.00 59.72 87 GLN A O 1
ATOM 709 N N . GLY A 1 88 ? 13.657 -2.413 -24.013 1.00 51.47 88 GLY A N 1
ATOM 710 C CA . GLY A 1 88 ? 14.736 -2.661 -24.977 1.00 51.47 88 GLY A CA 1
ATOM 711 C C . GLY A 1 88 ? 15.629 -1.471 -25.353 1.00 51.47 88 GLY A C 1
ATOM 712 O O . GLY A 1 88 ? 16.397 -1.605 -26.300 1.00 51.47 88 GLY A O 1
ATOM 713 N N . ASP A 1 89 ? 15.576 -0.355 -24.629 1.00 51.72 89 ASP A N 1
ATOM 714 C CA . ASP A 1 89 ? 16.352 0.856 -24.917 1.00 51.72 89 ASP A CA 1
ATOM 715 C C . ASP A 1 89 ? 17.780 0.843 -24.351 1.00 51.72 89 ASP A C 1
ATOM 717 O O . ASP A 1 89 ? 18.623 1.607 -24.816 1.00 51.72 89 ASP A O 1
ATOM 721 N N . ASP A 1 90 ? 18.120 -0.074 -23.440 1.00 48.50 90 ASP A N 1
ATOM 722 C CA . ASP A 1 90 ? 19.503 -0.193 -22.938 1.00 48.50 90 ASP A CA 1
ATOM 723 C C . ASP A 1 90 ? 20.475 -0.832 -23.953 1.00 48.50 90 ASP A C 1
ATOM 725 O O . ASP A 1 90 ? 21.683 -0.845 -23.725 1.00 48.50 90 ASP A O 1
ATOM 729 N N . ARG A 1 91 ? 19.991 -1.345 -25.097 1.00 43.44 91 ARG A N 1
ATOM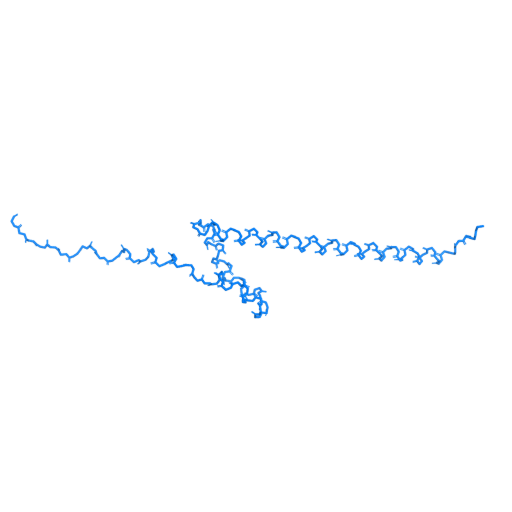 730 C CA . ARG A 1 91 ? 20.854 -1.909 -26.157 1.00 43.44 91 ARG A CA 1
ATOM 731 C C . ARG A 1 91 ? 21.232 -0.920 -27.260 1.00 43.44 91 ARG A C 1
ATOM 733 O O . ARG A 1 91 ? 22.174 -1.191 -27.995 1.00 43.44 91 ARG A O 1
ATOM 740 N N . ALA A 1 92 ? 20.550 0.219 -27.381 1.00 46.34 92 ALA A N 1
ATOM 741 C CA . ALA A 1 92 ? 20.850 1.190 -28.437 1.00 46.34 92 ALA A CA 1
ATOM 742 C C . ALA A 1 92 ? 22.037 2.115 -28.100 1.00 46.34 92 ALA A C 1
ATOM 744 O O . ALA A 1 92 ? 22.592 2.750 -28.993 1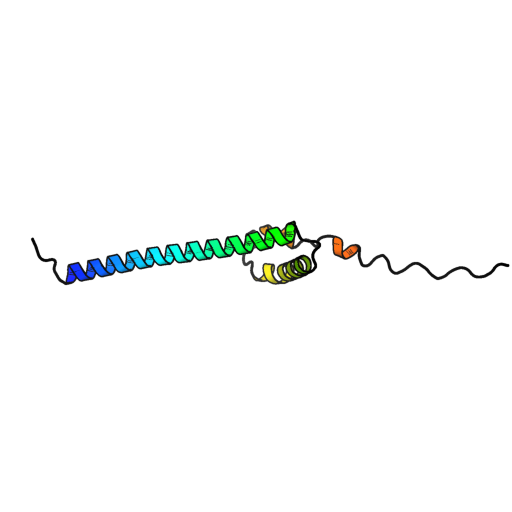.00 46.34 92 ALA A O 1
ATOM 745 N N . ALA A 1 93 ? 22.454 2.185 -26.830 1.00 52.09 93 ALA A N 1
ATOM 746 C CA . ALA A 1 93 ? 23.530 3.075 -26.387 1.00 52.09 93 ALA A CA 1
ATOM 747 C C . ALA A 1 93 ? 24.938 2.444 -26.419 1.00 52.09 93 ALA A C 1
ATOM 749 O O . ALA A 1 93 ? 25.914 3.168 -26.234 1.00 52.09 93 ALA A O 1
ATOM 750 N N . SER A 1 94 ? 25.072 1.130 -26.653 1.00 48.69 94 SER A N 1
ATOM 751 C CA . SER A 1 94 ? 26.367 0.430 -26.562 1.00 48.69 94 SER A CA 1
ATOM 752 C C . SER A 1 94 ? 26.942 -0.092 -27.883 1.00 48.69 94 SER A C 1
ATOM 754 O O . SER A 1 94 ? 28.034 -0.646 -27.849 1.00 48.69 94 SER A O 1
ATOM 756 N N . ASP A 1 95 ? 26.265 0.075 -29.027 1.00 47.97 95 ASP A N 1
ATOM 757 C CA . ASP A 1 95 ? 26.681 -0.547 -30.307 1.00 47.97 95 ASP A CA 1
ATOM 758 C C . ASP A 1 95 ? 27.175 0.460 -31.372 1.00 47.97 95 ASP A C 1
ATOM 760 O O . ASP A 1 95 ? 27.249 0.161 -32.559 1.00 47.97 95 ASP A O 1
ATOM 764 N N . GLY A 1 96 ? 27.509 1.689 -30.958 1.00 47.38 96 GLY A N 1
ATOM 765 C CA . GLY A 1 96 ? 27.903 2.785 -31.858 1.00 47.38 96 GLY A CA 1
ATOM 766 C C . GLY A 1 96 ? 29.358 3.254 -31.753 1.00 47.38 96 GLY A C 1
ATOM 767 O O . GLY A 1 96 ? 29.688 4.293 -32.321 1.00 47.38 96 GLY A O 1
ATOM 768 N N . ALA A 1 97 ? 30.218 2.555 -31.009 1.00 50.50 97 ALA A N 1
ATOM 769 C CA . ALA A 1 97 ? 31.574 3.024 -30.712 1.00 50.50 97 ALA A CA 1
ATOM 770 C C . ALA A 1 97 ? 32.645 1.939 -30.884 1.00 50.50 97 ALA A C 1
ATOM 772 O O . ALA A 1 97 ? 33.524 1.819 -30.042 1.00 50.50 97 ALA A O 1
ATOM 773 N N . ASP A 1 98 ? 32.597 1.157 -31.964 1.00 50.59 98 ASP A N 1
ATOM 774 C CA . ASP A 1 98 ? 33.783 0.403 -32.385 1.00 50.59 98 ASP A CA 1
ATOM 775 C C . ASP A 1 98 ? 33.743 0.111 -33.891 1.00 50.59 98 ASP A C 1
ATOM 777 O O . ASP A 1 98 ? 33.184 -0.885 -34.345 1.00 50.59 98 ASP A O 1
ATOM 781 N N . GLY A 1 99 ? 34.257 1.034 -34.711 1.00 50.00 99 GLY A N 1
ATOM 782 C CA . GLY A 1 99 ? 34.269 0.799 -36.157 1.00 50.00 99 GLY A CA 1
ATOM 783 C C . GLY A 1 99 ? 34.549 1.979 -37.076 1.00 50.00 99 GLY A C 1
ATOM 784 O O . GLY A 1 99 ? 33.937 2.046 -38.134 1.00 50.00 99 GLY A O 1
ATOM 785 N N . ALA A 1 100 ? 35.450 2.907 -36.741 1.00 52.19 100 ALA A N 1
ATOM 786 C CA . ALA A 1 100 ? 35.993 3.818 -37.756 1.00 52.19 100 ALA A CA 1
ATOM 787 C C . ALA A 1 100 ? 37.280 4.507 -37.293 1.00 52.19 100 ALA A C 1
ATOM 789 O O . ALA A 1 100 ? 37.207 5.621 -36.789 1.00 52.19 100 ALA A O 1
ATOM 790 N N . THR A 1 101 ? 38.453 3.885 -37.484 1.00 50.12 101 THR A N 1
ATOM 791 C CA . THR A 1 101 ? 39.653 4.523 -38.093 1.00 50.12 101 THR A CA 1
ATOM 792 C C . THR A 1 101 ? 40.866 3.579 -38.102 1.00 50.12 101 THR A C 1
ATOM 794 O O . THR A 1 101 ? 41.850 3.797 -37.413 1.00 50.12 101 THR A O 1
ATOM 797 N N . HIS A 1 102 ? 40.847 2.549 -38.953 1.00 51.94 102 HIS A N 1
ATOM 798 C CA . HIS A 1 102 ? 42.082 1.901 -39.424 1.00 51.94 102 HIS A CA 1
ATOM 799 C C . HIS A 1 102 ? 41.911 1.382 -40.860 1.00 51.94 102 HIS A C 1
ATOM 801 O O . HIS A 1 102 ? 41.658 0.204 -41.063 1.00 51.94 102 HIS A O 1
ATOM 807 N N . HIS A 1 103 ? 42.004 2.281 -41.851 1.00 47.34 103 HIS A N 1
ATOM 808 C CA . HIS A 1 103 ? 42.664 2.051 -43.153 1.00 47.34 103 HIS A CA 1
ATOM 809 C C . HIS A 1 103 ? 42.406 3.223 -44.119 1.00 47.34 103 HIS A C 1
ATOM 811 O O . HIS A 1 103 ? 41.305 3.353 -44.647 1.00 47.34 103 HIS A O 1
ATOM 817 N N . ARG A 1 104 ? 43.438 4.015 -44.439 1.00 46.00 104 ARG A N 1
ATOM 818 C CA . ARG A 1 104 ? 43.983 4.067 -45.810 1.00 46.00 104 ARG A CA 1
ATOM 819 C C . ARG A 1 104 ? 45.246 4.922 -45.884 1.00 46.00 104 ARG A C 1
ATOM 821 O O . ARG A 1 104 ? 45.219 6.146 -45.909 1.00 46.00 104 ARG A O 1
ATOM 828 N N . GLU A 1 105 ? 46.340 4.183 -45.929 1.00 46.78 105 GLU A N 1
ATOM 829 C CA . GLU A 1 105 ? 47.619 4.513 -46.536 1.00 46.78 105 GLU A CA 1
ATOM 830 C C . GLU A 1 105 ? 47.467 4.999 -47.989 1.00 46.78 105 GLU A C 1
ATOM 832 O O . GLU A 1 105 ? 46.608 4.505 -48.722 1.00 46.78 105 GLU A O 1
ATOM 837 N N . ALA A 1 106 ? 48.377 5.904 -48.364 1.00 47.94 106 ALA A N 1
ATOM 838 C CA . ALA A 1 106 ? 48.979 6.101 -49.685 1.00 47.94 106 ALA A CA 1
ATOM 839 C C . ALA A 1 106 ? 48.059 6.249 -50.914 1.00 47.94 106 ALA A C 1
ATOM 841 O O . ALA A 1 106 ? 47.545 5.256 -51.418 1.00 47.94 106 ALA A O 1
ATOM 842 N N . ASN A 1 107 ? 48.001 7.458 -51.500 1.00 49.19 107 ASN A N 1
ATOM 843 C CA . ASN A 1 107 ? 48.396 7.704 -52.903 1.00 49.19 107 ASN A CA 1
ATOM 844 C C . ASN A 1 107 ? 48.314 9.204 -53.280 1.00 49.19 107 ASN A C 1
ATOM 846 O O . ASN A 1 107 ? 47.251 9.796 -53.116 1.00 49.19 107 ASN A O 1
ATOM 850 N N . ARG A 1 108 ? 49.390 9.701 -53.911 1.00 49.22 108 ARG A N 1
ATOM 851 C CA . ARG A 1 108 ? 49.562 10.947 -54.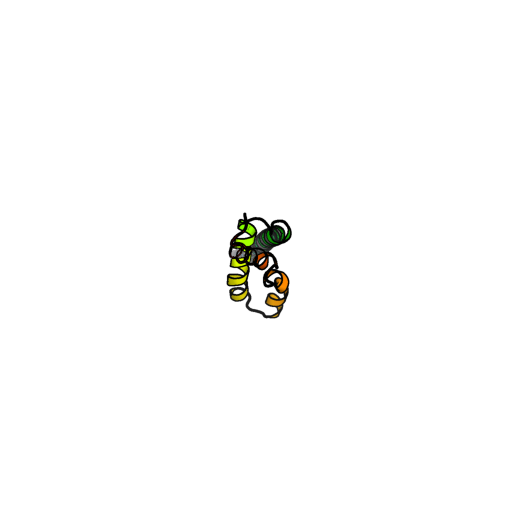698 1.00 49.22 108 ARG A CA 1
ATOM 852 C C . ARG A 1 108 ? 49.517 12.307 -54.009 1.00 49.22 108 ARG A C 1
ATOM 854 O O . ARG A 1 108 ? 48.424 12.759 -53.620 1.00 49.22 108 ARG A O 1
#

Foldseek 3Di:
DDDDDPVVVVVVVVVVVVVVVVVVVVVVVVVVVVVVVVVVVVLVCCLVPVVVPPVSVVSLVVCLVVVVVVDPDPVVVVVCVVSNDDPPPVVVVPPPPDDDDDDDDDDD

Radius of gyration: 30.3 Å; chains: 1; bounding box: 89×27×92 Å